Protein AF-A0A3D0H5T6-F1 (afdb_monomer_lite)

Structure (mmCIF, N/CA/C/O backbone):
data_AF-A0A3D0H5T6-F1
#
_entry.id   AF-A0A3D0H5T6-F1
#
loop_
_atom_site.group_PDB
_atom_site.id
_atom_site.type_symbol
_atom_site.label_atom_id
_atom_site.label_alt_id
_atom_site.label_comp_id
_atom_site.label_asym_id
_atom_site.label_entity_id
_atom_site.label_seq_id
_atom_site.pdbx_PDB_ins_code
_atom_site.Cartn_x
_atom_site.Cartn_y
_atom_site.Cartn_z
_atom_site.occupancy
_atom_site.B_iso_or_equiv
_atom_site.auth_seq_id
_atom_site.auth_comp_id
_atom_site.auth_asym_id
_atom_site.auth_atom_id
_atom_site.pdbx_PDB_model_num
ATOM 1 N N . MET A 1 1 ? 20.435 -8.775 -17.836 1.00 27.33 1 MET A N 1
ATOM 2 C CA . MET A 1 1 ? 20.514 -7.564 -18.677 1.00 27.33 1 MET A CA 1
ATOM 3 C C . MET A 1 1 ? 19.193 -6.838 -18.491 1.00 27.33 1 MET A C 1
ATOM 5 O O . MET A 1 1 ? 18.200 -7.272 -19.051 1.00 27.33 1 MET A O 1
ATOM 9 N N . VAL A 1 2 ? 19.145 -5.860 -17.583 1.00 32.72 2 VAL A N 1
ATOM 10 C CA . VAL A 1 2 ? 17.916 -5.108 -17.282 1.00 32.72 2 VAL A CA 1
ATOM 11 C C . VAL A 1 2 ? 17.776 -4.049 -18.369 1.00 32.72 2 VAL A C 1
ATOM 13 O O . VAL A 1 2 ? 18.546 -3.091 -18.409 1.00 32.72 2 VAL A O 1
ATOM 16 N N . THR A 1 3 ? 16.877 -4.277 -19.320 1.00 32.19 3 THR A N 1
ATOM 17 C CA . THR A 1 3 ? 16.472 -3.256 -20.289 1.00 32.19 3 THR A CA 1
ATOM 18 C C . THR A 1 3 ? 15.830 -2.111 -19.519 1.00 32.19 3 THR A C 1
ATOM 20 O O . THR A 1 3 ? 14.868 -2.355 -18.805 1.00 32.19 3 THR A O 1
ATOM 23 N N . ARG A 1 4 ? 16.401 -0.905 -19.628 1.00 44.03 4 ARG A N 1
ATOM 24 C CA . ARG A 1 4 ? 15.818 0.345 -19.123 1.00 44.03 4 ARG A CA 1
ATOM 25 C C . ARG A 1 4 ? 14.823 0.886 -20.148 1.00 44.03 4 ARG A C 1
ATOM 27 O O . ARG A 1 4 ? 15.145 0.916 -21.338 1.00 44.03 4 ARG A O 1
ATOM 34 N N . ARG A 1 5 ? 13.680 1.398 -19.698 1.00 46.94 5 ARG A N 1
ATOM 35 C CA . ARG A 1 5 ? 12.696 2.099 -20.521 1.00 46.94 5 ARG A CA 1
ATOM 36 C C . ARG A 1 5 ? 13.347 3.326 -21.149 1.00 46.94 5 ARG A C 1
ATOM 38 O O . ARG A 1 5 ? 13.567 4.346 -20.503 1.00 46.94 5 ARG A O 1
ATOM 45 N N . THR A 1 6 ? 13.624 3.245 -22.443 1.00 44.41 6 THR A N 1
ATOM 46 C CA . THR A 1 6 ? 13.903 4.408 -23.286 1.00 44.41 6 THR A CA 1
ATOM 47 C C . THR A 1 6 ? 12.579 4.914 -23.846 1.00 44.41 6 THR A C 1
ATOM 49 O O . THR A 1 6 ? 12.162 4.484 -24.918 1.00 44.41 6 THR A O 1
ATOM 52 N N . GLY A 1 7 ? 11.885 5.788 -23.111 1.00 39.62 7 GLY A N 1
ATOM 53 C CA . GLY A 1 7 ? 10.719 6.486 -23.665 1.00 39.62 7 GLY A CA 1
ATOM 54 C C . GLY A 1 7 ? 9.680 6.960 -22.654 1.00 39.62 7 GLY A C 1
ATOM 55 O O . GLY A 1 7 ? 8.634 6.343 -22.519 1.00 39.62 7 GLY A O 1
ATOM 56 N N . ASN A 1 8 ? 9.969 8.059 -21.961 1.00 41.94 8 ASN A N 1
ATOM 57 C CA . ASN A 1 8 ? 9.114 9.250 -21.874 1.00 41.94 8 ASN A CA 1
ATOM 58 C C . ASN A 1 8 ? 9.917 10.314 -21.114 1.00 41.94 8 ASN A C 1
ATOM 60 O O . ASN A 1 8 ? 10.487 10.045 -20.059 1.00 41.94 8 ASN A O 1
ATOM 64 N N . SER A 1 9 ? 10.033 11.508 -21.685 1.00 45.38 9 SER A N 1
ATOM 65 C CA . SER A 1 9 ? 10.994 12.564 -21.333 1.00 45.38 9 SER A CA 1
ATOM 66 C C . SER A 1 9 ? 10.743 13.282 -19.993 1.00 45.38 9 SER A C 1
ATOM 68 O O . SER A 1 9 ? 11.067 14.459 -19.873 1.00 45.38 9 SER A O 1
ATOM 70 N N . GLN A 1 10 ? 10.135 12.624 -19.004 1.00 52.97 10 GLN A N 1
ATOM 71 C CA . GLN A 1 10 ? 9.715 13.259 -17.746 1.00 52.97 10 GLN A CA 1
ATOM 72 C C . GLN A 1 10 ? 10.317 12.630 -16.483 1.00 52.97 10 GLN A C 1
ATOM 74 O O . GLN A 1 10 ? 10.283 13.265 -15.435 1.00 52.97 10 GLN A O 1
ATOM 79 N N . CYS A 1 11 ? 10.940 11.450 -16.567 1.00 53.91 11 CYS A N 1
ATOM 80 C CA . CYS A 1 11 ? 11.627 10.836 -15.425 1.00 53.91 11 CYS A CA 1
ATOM 81 C C . CYS A 1 11 ? 13.146 10.903 -15.594 1.00 53.91 11 CYS A C 1
ATOM 83 O O . CYS A 1 11 ? 13.631 10.761 -16.721 1.00 53.91 11 CYS A O 1
ATOM 85 N N . PRO A 1 12 ? 13.917 11.106 -14.509 1.00 52.38 12 PRO A N 1
ATOM 86 C CA . PRO A 1 12 ? 15.366 11.211 -14.602 1.00 52.38 12 PRO A CA 1
ATOM 87 C C . PRO A 1 12 ? 15.974 9.959 -15.248 1.00 52.38 12 PRO A C 1
ATOM 89 O O . PRO A 1 12 ? 15.554 8.825 -14.998 1.00 52.38 12 PRO A O 1
ATOM 92 N N . ILE A 1 13 ? 16.982 10.175 -16.097 1.00 48.91 13 ILE A N 1
ATOM 93 C CA . ILE A 1 13 ? 17.755 9.103 -16.730 1.00 48.91 13 ILE A CA 1
ATOM 94 C C . ILE A 1 13 ? 18.419 8.289 -15.612 1.00 48.91 13 ILE A C 1
ATOM 96 O O . ILE A 1 13 ? 19.273 8.803 -14.897 1.00 48.91 13 ILE A O 1
ATOM 100 N N . GLY A 1 14 ? 18.028 7.019 -15.469 1.00 56.16 14 GLY A N 1
ATOM 101 C CA . GLY A 1 14 ? 18.490 6.154 -14.376 1.00 56.16 14 GLY A CA 1
ATOM 102 C C . GLY A 1 14 ? 17.497 5.956 -13.228 1.00 56.16 14 GLY A C 1
ATOM 103 O O . GLY A 1 14 ? 17.938 5.613 -12.135 1.00 56.16 14 GLY A O 1
ATOM 104 N N . GLY A 1 15 ? 16.194 6.149 -13.469 1.00 62.72 15 GLY A N 1
ATOM 105 C CA . GLY A 1 15 ? 15.126 5.771 -12.535 1.00 62.72 15 GLY A CA 1
ATOM 106 C C . GLY A 1 15 ? 15.167 4.298 -12.079 1.00 62.72 15 GLY A C 1
ATOM 107 O O . GLY A 1 15 ? 15.995 3.519 -12.569 1.00 62.72 15 GLY A O 1
ATOM 108 N N . PRO A 1 16 ? 14.301 3.911 -11.123 1.00 77.44 16 PRO A N 1
ATOM 109 C CA . PRO A 1 16 ? 14.360 2.591 -10.502 1.00 77.44 16 PRO A CA 1
ATOM 110 C C . PRO A 1 16 ? 14.162 1.453 -11.522 1.00 77.44 16 PRO A C 1
ATOM 112 O O . PRO A 1 16 ? 13.624 1.693 -12.606 1.00 77.44 16 PRO A O 1
ATOM 115 N N . PRO A 1 17 ? 14.592 0.219 -11.195 1.00 82.88 17 PRO A N 1
ATOM 116 C CA . PRO A 1 17 ? 14.498 -0.931 -12.094 1.00 82.88 17 PRO A CA 1
ATOM 117 C C . PRO A 1 17 ? 13.100 -1.128 -12.701 1.00 82.88 17 PRO A C 1
ATOM 119 O O . PRO A 1 17 ? 12.087 -1.027 -12.009 1.00 82.88 17 PRO A O 1
ATOM 122 N N . ASP A 1 18 ? 13.044 -1.406 -14.005 1.00 83.19 18 ASP A N 1
ATOM 123 C CA . ASP A 1 18 ? 11.786 -1.519 -14.759 1.00 83.19 18 ASP A CA 1
ATOM 124 C C . ASP A 1 18 ? 10.909 -2.700 -14.320 1.00 83.19 18 ASP A C 1
ATOM 126 O O . ASP A 1 18 ? 9.695 -2.659 -14.490 1.00 83.19 18 ASP A O 1
ATOM 130 N N . ASP A 1 19 ? 11.504 -3.748 -13.752 1.00 86.75 19 ASP A N 1
ATOM 131 C CA . ASP A 1 19 ? 10.803 -4.918 -13.214 1.00 86.75 19 ASP A CA 1
ATOM 132 C C . ASP A 1 19 ? 9.957 -4.592 -11.975 1.00 86.75 19 ASP A C 1
ATOM 134 O O . ASP A 1 19 ? 9.033 -5.333 -11.649 1.00 86.75 19 ASP A O 1
ATOM 138 N N . LEU A 1 20 ? 10.225 -3.457 -11.327 1.00 89.38 20 LEU A N 1
ATOM 139 C CA . LEU A 1 20 ? 9.432 -2.935 -10.216 1.00 89.38 20 LEU A CA 1
ATOM 140 C C . LEU A 1 20 ? 8.311 -1.997 -10.685 1.00 89.38 20 LEU A C 1
ATOM 142 O O . LEU A 1 20 ? 7.499 -1.554 -9.871 1.00 89.38 20 LEU A O 1
ATOM 146 N N . PHE A 1 21 ? 8.264 -1.652 -11.975 1.00 90.00 21 PHE A N 1
ATOM 147 C CA . PHE A 1 21 ? 7.270 -0.729 -12.508 1.00 90.00 21 PHE A CA 1
ATOM 148 C C . PHE A 1 21 ? 5.928 -1.422 -12.749 1.00 90.00 21 PHE A C 1
ATOM 150 O O . PHE A 1 21 ? 5.825 -2.400 -13.489 1.00 90.00 21 PHE A O 1
ATOM 157 N N . VAL A 1 22 ? 4.864 -0.836 -12.205 1.00 90.69 22 VAL A N 1
ATOM 158 C CA . VAL A 1 22 ? 3.487 -1.301 -12.374 1.00 90.69 22 VAL A CA 1
ATOM 159 C C . VAL A 1 22 ? 2.659 -0.189 -13.006 1.00 90.69 22 VAL A C 1
ATOM 161 O O . VAL A 1 22 ? 2.619 0.938 -12.516 1.00 90.69 22 VAL A O 1
ATOM 164 N N . SER A 1 23 ? 1.981 -0.497 -14.113 1.00 88.81 23 SER A N 1
ATOM 165 C CA . SER A 1 23 ? 1.162 0.487 -14.828 1.00 88.81 23 SER A CA 1
ATOM 166 C C . SER A 1 23 ? -0.239 0.624 -14.232 1.00 88.81 23 SER A C 1
ATOM 168 O O . SER A 1 23 ? -0.881 -0.383 -13.928 1.00 88.81 23 SER A O 1
ATOM 170 N N . TYR A 1 24 ? -0.772 1.851 -14.176 1.00 85.25 24 TYR A N 1
ATOM 171 C CA . TYR A 1 24 ? -2.149 2.107 -13.723 1.00 85.25 24 TYR A CA 1
ATOM 172 C C . TYR A 1 24 ? -3.218 1.401 -14.569 1.00 85.25 24 TYR A C 1
ATOM 174 O O . TYR A 1 24 ? -4.314 1.146 -14.070 1.00 85.25 24 TYR A O 1
ATOM 182 N N . SER A 1 25 ? -2.928 1.116 -15.843 1.00 85.38 25 SER A N 1
ATOM 183 C CA . SER A 1 25 ? -3.856 0.472 -16.781 1.00 85.38 25 SER A CA 1
ATOM 184 C C . SER A 1 25 ? -3.804 -1.056 -16.748 1.00 85.38 25 SER A C 1
ATOM 186 O O . SER A 1 25 ? -4.599 -1.702 -17.422 1.00 85.38 25 SER A O 1
ATOM 188 N N . SER A 1 26 ? -2.888 -1.642 -15.971 1.00 91.31 26 SER A N 1
ATOM 189 C CA . SER A 1 26 ? -2.731 -3.099 -15.872 1.00 91.31 26 SER A CA 1
ATOM 190 C C . SER A 1 26 ? -3.738 -3.768 -14.933 1.00 91.31 26 SER A C 1
ATOM 192 O O . SER A 1 26 ? -3.809 -4.994 -14.8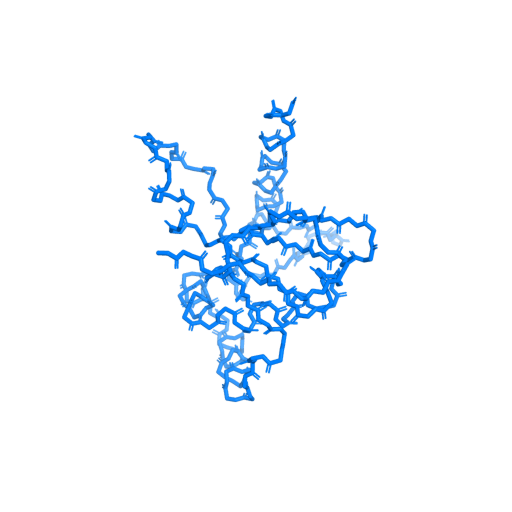83 1.00 91.31 26 SER A O 1
ATOM 194 N N . VAL A 1 27 ? -4.515 -2.982 -14.179 1.00 93.88 27 VAL A N 1
ATOM 195 C CA . VAL A 1 27 ? -5.542 -3.518 -13.283 1.00 93.88 27 VAL A CA 1
ATOM 196 C C . VAL A 1 27 ? -6.733 -4.037 -14.083 1.00 93.88 27 VAL A C 1
ATOM 198 O O . VAL A 1 27 ? -7.214 -3.393 -15.016 1.00 93.88 27 VAL A O 1
ATOM 201 N N . THR A 1 28 ? -7.230 -5.209 -13.705 1.00 95.38 28 THR A N 1
ATOM 202 C CA . THR A 1 28 ? -8.423 -5.804 -14.311 1.00 95.38 28 THR A CA 1
ATOM 203 C C . THR A 1 28 ? -9.644 -5.620 -13.419 1.00 95.38 28 THR A C 1
ATOM 205 O O . THR A 1 28 ? -9.538 -5.510 -12.198 1.00 95.38 28 THR A O 1
ATOM 208 N N . ARG A 1 29 ? -10.834 -5.650 -14.027 1.00 94.56 29 ARG A N 1
ATOM 209 C CA . ARG A 1 29 ? -12.102 -5.597 -13.289 1.00 94.56 29 ARG A CA 1
ATOM 210 C C . ARG A 1 29 ? -12.221 -6.728 -12.262 1.00 94.56 29 ARG A C 1
ATOM 212 O O . ARG A 1 29 ? -12.605 -6.472 -11.132 1.00 94.56 29 ARG A O 1
ATOM 219 N N . THR A 1 30 ? -11.824 -7.946 -12.627 1.00 96.81 30 THR A N 1
ATOM 220 C CA . THR A 1 30 ? -11.867 -9.107 -11.725 1.00 96.81 30 THR A CA 1
ATOM 221 C C . THR A 1 30 ? -10.982 -8.921 -10.494 1.00 96.81 30 THR A C 1
ATOM 223 O O . THR A 1 30 ? -11.383 -9.301 -9.400 1.00 96.81 30 THR A O 1
ATOM 226 N N . GLN A 1 31 ? -9.802 -8.312 -10.642 1.00 96.44 31 GLN A N 1
ATOM 227 C CA . GLN A 1 31 ? -8.941 -8.006 -9.497 1.00 96.44 31 GLN A CA 1
ATOM 228 C C . GLN A 1 31 ? -9.584 -6.976 -8.559 1.00 96.44 31 GLN A C 1
ATOM 230 O O . GLN A 1 31 ? -9.496 -7.128 -7.344 1.00 96.44 31 GLN A O 1
ATOM 235 N N . LEU A 1 32 ? -10.260 -5.960 -9.103 1.00 95.06 32 LEU A N 1
ATOM 236 C CA . LEU A 1 32 ? -10.989 -4.978 -8.293 1.00 95.06 32 LEU A CA 1
ATOM 237 C C . LEU A 1 32 ? -12.162 -5.624 -7.548 1.00 95.06 32 LEU A C 1
ATOM 239 O O . LEU A 1 32 ? -12.280 -5.438 -6.344 1.00 95.06 32 LEU A O 1
ATOM 243 N N . GLU A 1 33 ? -12.960 -6.453 -8.223 1.00 96.88 33 GLU A N 1
ATOM 244 C CA . GLU A 1 33 ? -14.078 -7.181 -7.603 1.00 96.88 33 GLU A CA 1
ATOM 245 C C . GLU A 1 33 ? -13.591 -8.120 -6.481 1.00 96.88 33 GLU A C 1
ATOM 247 O O . GLU A 1 33 ? -14.201 -8.211 -5.418 1.00 96.88 33 GLU A O 1
ATOM 252 N N . GLN A 1 34 ? -12.453 -8.797 -6.670 1.00 96.75 34 GLN A N 1
ATOM 253 C CA . GLN A 1 34 ? -11.839 -9.616 -5.618 1.00 96.75 34 GLN A CA 1
ATOM 254 C C . GLN A 1 34 ? -11.355 -8.775 -4.433 1.00 96.75 34 GLN A C 1
ATOM 256 O O . GLN A 1 34 ? -11.486 -9.207 -3.287 1.00 96.75 34 GLN A O 1
ATOM 261 N N . PHE A 1 35 ? -10.808 -7.589 -4.701 1.00 96.00 35 PHE A N 1
ATOM 262 C CA . PHE A 1 35 ? -10.375 -6.671 -3.657 1.00 96.00 35 PHE A CA 1
ATOM 263 C C . PHE A 1 35 ? -11.563 -6.136 -2.852 1.00 96.00 35 PHE A C 1
ATOM 265 O O . PHE A 1 35 ? -11.526 -6.183 -1.626 1.00 96.00 35 PHE A O 1
ATOM 272 N N . GLU A 1 36 ? -12.645 -5.728 -3.515 1.00 95.19 36 GLU A N 1
ATOM 273 C CA . GLU A 1 36 ? -13.897 -5.306 -2.872 1.00 95.19 36 GLU A CA 1
ATOM 274 C C . GLU A 1 36 ? -14.435 -6.390 -1.932 1.00 95.19 36 GLU A C 1
ATOM 276 O O . GLU A 1 36 ? -14.717 -6.114 -0.769 1.00 95.19 36 GLU A O 1
ATOM 281 N N . VAL A 1 37 ? -14.443 -7.655 -2.367 1.00 96.38 37 VAL A N 1
ATOM 282 C CA . VAL A 1 37 ? -14.844 -8.783 -1.511 1.00 96.38 37 VAL A CA 1
ATOM 283 C C . VAL A 1 37 ? -13.969 -8.905 -0.257 1.00 96.38 37 VAL A C 1
ATOM 285 O O . VAL A 1 37 ? -14.466 -9.307 0.797 1.00 96.38 37 VAL A O 1
ATOM 288 N N . LEU A 1 38 ? -12.670 -8.598 -0.335 1.00 95.38 38 LEU A N 1
ATOM 289 C CA . LEU A 1 38 ? -11.792 -8.610 0.840 1.00 95.38 38 LEU A CA 1
ATOM 290 C C . LEU A 1 38 ? -12.105 -7.462 1.802 1.00 95.38 38 LEU A C 1
ATOM 292 O O . LEU A 1 38 ? -12.053 -7.679 3.019 1.00 95.38 38 LEU A O 1
ATOM 296 N N . LEU A 1 39 ? -12.435 -6.284 1.273 1.00 93.44 39 LEU A N 1
ATOM 297 C CA . LEU A 1 39 ? -12.844 -5.125 2.064 1.00 93.44 39 LEU A CA 1
ATOM 298 C C . LEU A 1 39 ? -14.182 -5.390 2.766 1.00 93.44 39 LEU A C 1
ATOM 300 O O . LEU A 1 39 ? -14.261 -5.248 3.983 1.00 93.44 39 LEU A O 1
ATOM 304 N N . ASP A 1 40 ? -15.182 -5.896 2.041 1.00 94.94 40 ASP A N 1
ATOM 305 C CA . ASP A 1 40 ? -16.510 -6.230 2.579 1.00 94.94 40 ASP A CA 1
ATOM 306 C C . ASP A 1 40 ? -16.446 -7.302 3.674 1.00 94.94 40 ASP A C 1
ATOM 308 O O . ASP A 1 40 ? -17.221 -7.301 4.633 1.00 94.94 40 ASP A O 1
ATOM 312 N N . LYS A 1 41 ? -15.486 -8.224 3.559 1.00 94.94 41 LYS A N 1
ATOM 313 C CA . LYS A 1 41 ? -15.223 -9.258 4.568 1.00 94.94 41 LYS A CA 1
ATOM 314 C C . LYS A 1 41 ? -14.417 -8.761 5.765 1.00 94.94 41 LYS A C 1
ATOM 316 O O . LYS A 1 41 ? -14.120 -9.573 6.639 1.00 94.94 41 LYS A O 1
ATOM 321 N N . ASN A 1 42 ? -14.064 -7.475 5.827 1.00 92.88 42 ASN A N 1
ATOM 322 C CA . ASN A 1 42 ? -13.236 -6.908 6.889 1.00 92.88 42 ASN A CA 1
ATOM 323 C C . ASN A 1 42 ? -11.920 -7.690 7.069 1.00 92.88 42 ASN A C 1
ATOM 325 O O . ASN A 1 42 ? -11.516 -8.027 8.183 1.00 92.88 42 ASN A O 1
ATOM 329 N N . SER A 1 43 ? -11.260 -8.027 5.956 1.00 94.00 43 SER A N 1
ATOM 330 C CA . SER A 1 43 ? -10.048 -8.856 5.974 1.00 94.00 43 SER A CA 1
ATOM 331 C C . SER A 1 43 ? -8.942 -8.258 6.856 1.00 94.00 43 SER A C 1
ATOM 333 O O . SER A 1 43 ? -8.823 -7.040 7.020 1.00 94.00 43 SER A O 1
ATOM 335 N N . SER A 1 44 ? -8.120 -9.124 7.450 1.00 93.88 44 SER A N 1
ATOM 336 C CA . SER A 1 44 ? -6.957 -8.701 8.233 1.00 93.88 44 SER A CA 1
ATOM 337 C C . SER A 1 44 ? -5.863 -8.105 7.348 1.00 93.88 44 SER A C 1
ATOM 339 O O . SER A 1 44 ? -5.842 -8.326 6.136 1.00 93.88 44 SER A O 1
ATOM 341 N N . GLU A 1 45 ? -4.920 -7.400 7.973 1.00 91.81 45 GLU A N 1
ATOM 342 C CA . GLU A 1 45 ? -3.719 -6.868 7.319 1.00 91.81 45 GLU A CA 1
ATOM 343 C C . GLU A 1 45 ? -2.995 -7.954 6.516 1.00 91.81 45 GLU A C 1
ATOM 345 O O . GLU A 1 45 ? -2.772 -7.791 5.324 1.00 91.81 45 GLU A O 1
ATOM 350 N N . THR A 1 46 ? -2.743 -9.122 7.120 1.00 91.88 46 THR A N 1
ATOM 351 C CA . THR A 1 46 ? -2.090 -10.257 6.446 1.00 91.88 46 THR A CA 1
ATOM 352 C C . THR A 1 46 ? -2.839 -10.716 5.192 1.00 91.88 46 THR A C 1
ATOM 354 O O . THR A 1 46 ? -2.219 -11.096 4.198 1.00 91.88 46 THR A O 1
ATOM 357 N N . GLY A 1 47 ? -4.176 -10.711 5.231 1.00 92.81 47 GLY A N 1
ATOM 358 C CA . GLY A 1 47 ? -5.000 -11.087 4.083 1.00 92.81 47 GLY A CA 1
ATOM 359 C C . GLY A 1 47 ? -4.885 -10.079 2.941 1.00 92.81 47 GLY A C 1
ATOM 360 O O . GLY A 1 47 ? -4.713 -10.476 1.787 1.00 92.81 47 GLY A O 1
ATOM 361 N N . LEU A 1 48 ? -4.927 -8.787 3.272 1.00 94.25 48 LEU A N 1
ATOM 362 C CA . LEU A 1 48 ? -4.782 -7.700 2.306 1.00 94.25 48 LEU A CA 1
ATOM 363 C C . LEU A 1 48 ? -3.363 -7.629 1.732 1.00 94.25 48 LEU A C 1
ATOM 365 O O . LEU A 1 48 ? -3.212 -7.558 0.517 1.00 94.25 48 LEU A O 1
ATOM 369 N N . ASP A 1 49 ? -2.334 -7.727 2.574 1.00 93.44 49 ASP A N 1
ATOM 370 C CA . ASP A 1 49 ? -0.920 -7.747 2.182 1.00 93.44 49 ASP A CA 1
ATOM 371 C C . ASP A 1 49 ? -0.650 -8.874 1.180 1.00 93.44 49 ASP A C 1
ATOM 373 O O . ASP A 1 49 ? -0.103 -8.646 0.099 1.00 93.44 49 ASP A O 1
ATOM 377 N N . LYS A 1 50 ? -1.114 -10.094 1.482 1.00 93.94 50 LYS A N 1
ATOM 378 C CA . LYS A 1 50 ? -0.983 -11.221 0.555 1.00 93.94 50 LYS A CA 1
ATOM 379 C C . LYS A 1 50 ? -1.644 -10.926 -0.791 1.00 93.94 50 LYS A C 1
ATOM 381 O O . LYS A 1 50 ? -0.999 -11.101 -1.819 1.00 93.94 50 LYS A O 1
ATOM 386 N N . PHE A 1 51 ? -2.892 -10.465 -0.785 1.00 95.75 51 PHE A N 1
ATOM 387 C CA . PHE A 1 51 ? -3.609 -10.172 -2.021 1.00 95.75 51 PHE A CA 1
ATOM 388 C C . PHE A 1 51 ? -2.924 -9.079 -2.851 1.00 95.75 51 PHE A C 1
ATOM 390 O O . PHE A 1 51 ? -2.761 -9.244 -4.059 1.00 95.75 51 PHE A O 1
ATOM 397 N N . LEU A 1 52 ? -2.511 -7.980 -2.213 1.00 95.31 52 LEU A N 1
ATOM 398 C CA . LEU A 1 52 ? -1.898 -6.839 -2.889 1.00 95.31 52 LEU A CA 1
ATOM 399 C C . LEU A 1 52 ? -0.527 -7.186 -3.468 1.00 95.31 52 LEU A C 1
ATOM 401 O O . LEU A 1 52 ? -0.228 -6.750 -4.575 1.00 95.31 52 LEU A O 1
ATOM 405 N N . ARG A 1 53 ? 0.284 -8.008 -2.789 1.00 92.25 53 ARG A N 1
ATOM 406 C CA . ARG A 1 53 ? 1.556 -8.495 -3.353 1.00 92.25 53 ARG A CA 1
ATOM 407 C C . ARG A 1 53 ? 1.362 -9.301 -4.632 1.00 92.25 53 ARG A C 1
ATOM 409 O O . ARG A 1 53 ? 2.132 -9.130 -5.572 1.00 92.25 53 ARG A O 1
ATOM 416 N N . ASP A 1 54 ? 0.324 -10.130 -4.675 1.00 93.50 54 ASP A N 1
ATOM 417 C CA . ASP A 1 54 ? -0.005 -10.934 -5.856 1.00 93.50 54 ASP A CA 1
ATOM 418 C C . ASP A 1 54 ? -0.686 -10.088 -6.956 1.00 93.50 54 ASP A C 1
ATOM 420 O O . ASP A 1 54 ? -0.749 -10.496 -8.115 1.00 93.50 54 ASP A O 1
ATOM 424 N N . ASN A 1 55 ? -1.187 -8.894 -6.610 1.00 94.69 55 ASN A N 1
ATOM 425 C CA . ASN A 1 55 ? -1.972 -8.017 -7.480 1.00 94.69 55 ASN A CA 1
ATOM 426 C C . ASN A 1 55 ? -1.559 -6.542 -7.338 1.00 94.69 55 ASN A C 1
ATOM 428 O O . ASN A 1 55 ? -2.398 -5.672 -7.096 1.00 94.69 55 ASN A O 1
ATOM 432 N N . LEU A 1 56 ? -0.269 -6.236 -7.522 1.00 93.56 56 LEU A N 1
ATOM 433 C CA . LEU A 1 56 ? 0.265 -4.875 -7.335 1.00 93.56 56 LEU A CA 1
ATOM 434 C C . LEU A 1 56 ? -0.450 -3.812 -8.185 1.00 93.56 56 LEU A C 1
ATOM 436 O O . LEU A 1 56 ? -0.499 -2.643 -7.804 1.00 93.56 56 LEU A O 1
ATOM 440 N N . SER A 1 57 ? -1.036 -4.202 -9.320 1.00 93.38 57 SER A N 1
ATOM 441 C CA . SER A 1 57 ? -1.832 -3.310 -10.167 1.00 93.38 57 SER A CA 1
ATOM 442 C C . SER A 1 57 ? -3.036 -2.711 -9.435 1.00 93.38 57 SER A C 1
ATOM 444 O O . SER A 1 57 ? -3.375 -1.557 -9.693 1.00 93.38 57 SER A O 1
ATOM 446 N N . VAL A 1 58 ? -3.638 -3.443 -8.489 1.00 94.50 58 VAL A N 1
ATOM 447 C CA . VAL A 1 58 ? -4.720 -2.942 -7.628 1.00 94.50 58 VAL A CA 1
ATOM 448 C C . VAL A 1 58 ? -4.195 -1.840 -6.716 1.00 94.50 58 VAL A C 1
ATOM 450 O O . VAL A 1 58 ? -4.745 -0.743 -6.727 1.00 94.50 58 VAL A O 1
ATOM 453 N N . LEU A 1 59 ? -3.087 -2.092 -6.006 1.00 92.38 59 LEU A N 1
ATOM 454 C CA . LEU A 1 59 ? -2.453 -1.106 -5.125 1.00 92.38 59 LEU A CA 1
ATOM 455 C C . LEU A 1 59 ? -2.119 0.181 -5.888 1.00 92.38 59 LEU A C 1
ATOM 457 O O . LEU A 1 59 ? -2.503 1.275 -5.482 1.00 92.38 59 LEU A O 1
ATOM 461 N N . VAL A 1 60 ? -1.435 0.055 -7.027 1.00 89.25 60 VAL A N 1
ATOM 462 C CA . VAL A 1 60 ? -1.038 1.210 -7.840 1.00 89.25 60 VAL A CA 1
ATOM 463 C C . VAL A 1 60 ? -2.260 1.966 -8.350 1.00 89.25 60 VAL A C 1
ATOM 465 O O . VAL A 1 60 ? -2.285 3.194 -8.301 1.00 89.25 60 VAL A O 1
ATOM 468 N N . ASN A 1 61 ? -3.311 1.263 -8.772 1.00 89.62 61 ASN A N 1
ATOM 469 C CA . ASN A 1 61 ? -4.551 1.905 -9.188 1.00 89.62 61 ASN A CA 1
ATOM 470 C C . ASN A 1 61 ? -5.212 2.701 -8.048 1.00 89.62 61 ASN A C 1
ATOM 472 O O . ASN A 1 61 ? -5.598 3.849 -8.272 1.00 89.62 61 ASN A O 1
ATOM 476 N N . SER A 1 62 ? -5.257 2.159 -6.826 1.00 85.75 62 SER A N 1
ATOM 477 C CA . SER A 1 62 ? -5.789 2.860 -5.647 1.00 85.75 62 SER A CA 1
ATOM 478 C C . SER A 1 62 ? -5.023 4.150 -5.329 1.00 85.75 62 SER A C 1
ATOM 480 O O . SER A 1 62 ? -5.615 5.139 -4.899 1.00 85.75 62 SER A O 1
ATOM 482 N N . LEU A 1 63 ? -3.717 4.188 -5.605 1.00 85.31 63 LEU A N 1
ATOM 483 C CA . LEU A 1 63 ? -2.866 5.361 -5.373 1.00 85.31 63 LEU A CA 1
ATOM 484 C C . LEU A 1 63 ? -2.986 6.439 -6.459 1.00 85.31 63 LEU A C 1
ATOM 486 O O . LEU A 1 63 ? -2.473 7.544 -6.282 1.00 85.31 63 LEU A O 1
ATOM 490 N N . LYS A 1 64 ? -3.687 6.172 -7.568 1.00 80.50 64 LYS A N 1
ATOM 491 C CA . LYS A 1 64 ? -3.859 7.138 -8.666 1.00 80.50 64 LYS A CA 1
ATOM 492 C C . LYS A 1 64 ? -4.493 8.453 -8.200 1.00 80.50 64 LYS A C 1
ATOM 494 O O . LYS A 1 64 ? -4.150 9.516 -8.717 1.00 80.50 64 LYS A O 1
ATOM 499 N N . VAL A 1 65 ? -5.379 8.398 -7.201 1.00 77.25 65 VAL A N 1
ATOM 500 C CA . VAL A 1 65 ? -6.021 9.583 -6.598 1.00 77.25 65 VAL A CA 1
ATOM 501 C C . VAL A 1 65 ? -4.989 10.549 -6.008 1.00 77.25 65 VAL A C 1
ATOM 503 O O . VAL A 1 65 ? -5.165 11.763 -6.083 1.00 77.25 65 VAL A O 1
ATOM 506 N N . LEU A 1 66 ? -3.875 10.022 -5.499 1.00 72.62 66 LEU A N 1
ATOM 507 C CA . LEU A 1 66 ? -2.784 10.800 -4.913 1.00 72.62 66 LEU A CA 1
ATOM 508 C C . LEU A 1 66 ? -1.813 11.359 -5.967 1.00 72.62 66 LEU A C 1
ATOM 510 O O . LEU A 1 66 ? -0.826 11.994 -5.611 1.00 72.62 66 LEU A O 1
ATOM 514 N N . LYS A 1 67 ? -2.089 11.146 -7.265 1.00 70.81 67 LYS A N 1
ATOM 515 C CA . LYS A 1 67 ? -1.244 11.573 -8.393 1.00 70.81 67 LYS A CA 1
ATOM 516 C C . LYS A 1 67 ? 0.214 11.128 -8.232 1.00 70.81 67 LYS A C 1
ATOM 518 O O . LYS A 1 67 ? 1.138 11.883 -8.524 1.00 70.81 67 LYS A O 1
ATOM 523 N N . THR A 1 68 ? 0.415 9.881 -7.808 1.00 67.75 68 THR A N 1
ATOM 524 C CA . THR A 1 68 ? 1.742 9.273 -7.610 1.00 67.75 68 THR A CA 1
ATOM 525 C C . THR A 1 68 ? 2.500 9.008 -8.917 1.00 67.75 68 THR A C 1
ATOM 527 O O . THR A 1 68 ? 3.550 8.389 -8.888 1.00 67.75 68 THR A O 1
ATOM 530 N N . GLY A 1 69 ? 2.016 9.478 -10.068 1.00 71.38 69 GLY A N 1
ATOM 531 C CA . GLY A 1 69 ? 2.672 9.348 -11.366 1.00 71.38 69 GLY A CA 1
ATOM 532 C C . GLY A 1 69 ? 1.696 9.519 -12.530 1.00 71.38 69 GLY A C 1
ATOM 533 O O . GLY A 1 69 ? 0.484 9.591 -12.322 1.00 71.38 69 GLY A O 1
ATOM 534 N N . TYR A 1 70 ? 2.210 9.583 -13.763 1.00 73.50 70 TYR A N 1
ATOM 535 C CA . TYR A 1 70 ? 1.367 9.640 -14.971 1.00 73.50 70 TYR A CA 1
ATOM 536 C C . TYR A 1 70 ? 0.905 8.260 -15.453 1.00 73.50 70 TYR A C 1
ATOM 538 O O . TYR A 1 70 ? -0.294 8.026 -15.595 1.00 73.50 70 TYR A O 1
ATOM 546 N N . ASP A 1 71 ? 1.852 7.342 -15.669 1.00 81.81 71 ASP A N 1
ATOM 547 C CA . ASP A 1 71 ? 1.600 6.068 -16.367 1.00 81.81 71 ASP A CA 1
ATOM 548 C C . ASP A 1 71 ? 1.584 4.847 -15.432 1.00 81.81 71 ASP A C 1
ATOM 550 O O . ASP A 1 71 ? 1.123 3.754 -15.790 1.00 81.81 71 ASP A O 1
ATOM 554 N N . GLY A 1 72 ? 2.101 5.025 -14.221 1.00 87.31 72 GLY A N 1
ATOM 555 C CA . GLY A 1 72 ? 2.234 3.996 -13.206 1.00 87.31 72 GLY A CA 1
ATOM 556 C C . GLY A 1 72 ? 3.158 4.449 -12.089 1.00 87.31 72 GLY A C 1
ATOM 557 O O . GLY A 1 72 ? 3.493 5.631 -11.986 1.00 87.31 72 GLY A O 1
ATOM 558 N N . ALA A 1 73 ? 3.589 3.486 -11.288 1.00 89.69 73 ALA A N 1
ATOM 559 C CA . ALA A 1 73 ? 4.516 3.704 -10.193 1.00 89.69 73 ALA A CA 1
ATOM 560 C C . ALA A 1 73 ? 5.466 2.510 -10.046 1.00 89.69 73 ALA A C 1
ATOM 562 O O . ALA A 1 73 ? 5.136 1.385 -10.422 1.00 89.69 73 ALA A O 1
ATOM 563 N N . TRP A 1 74 ? 6.644 2.761 -9.484 1.00 91.38 74 TRP A N 1
ATOM 564 C CA . TRP A 1 74 ? 7.567 1.716 -9.054 1.00 91.38 74 TRP A CA 1
ATOM 565 C C . TRP A 1 74 ? 7.169 1.251 -7.663 1.00 91.38 74 TRP A C 1
ATOM 567 O O . TRP A 1 74 ? 7.028 2.084 -6.771 1.00 91.38 74 TRP A O 1
ATOM 577 N N . ILE A 1 75 ? 6.995 -0.053 -7.470 1.00 91.50 75 ILE A N 1
ATOM 578 C CA . ILE A 1 75 ? 6.559 -0.619 -6.195 1.00 91.50 75 ILE A CA 1
ATOM 579 C C . ILE A 1 75 ? 7.620 -1.567 -5.663 1.00 91.50 75 ILE A C 1
ATOM 581 O O . ILE A 1 75 ? 7.951 -2.568 -6.292 1.00 91.50 75 ILE A O 1
ATOM 585 N N . ILE A 1 76 ? 8.123 -1.262 -4.472 1.00 90.56 76 ILE A N 1
ATOM 586 C CA . ILE A 1 76 ? 9.067 -2.098 -3.738 1.00 90.56 76 ILE A CA 1
ATOM 587 C C . ILE A 1 76 ? 8.323 -2.651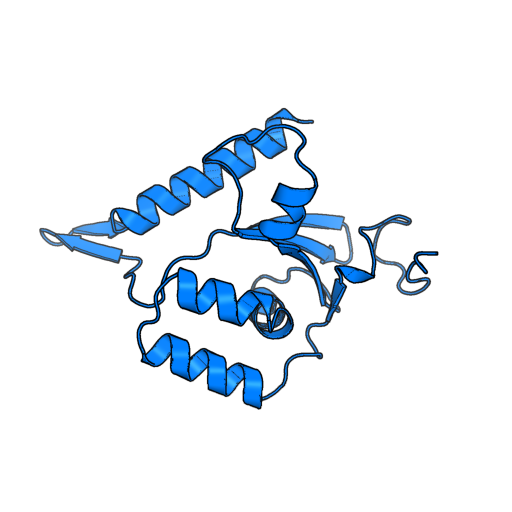 -2.528 1.00 90.56 76 ILE A C 1
ATOM 589 O O . ILE A 1 76 ? 7.951 -1.897 -1.633 1.00 90.56 76 ILE A O 1
ATOM 593 N N . SER A 1 77 ? 8.072 -3.958 -2.505 1.00 90.44 77 SER A N 1
ATOM 594 C CA . SER A 1 77 ? 7.407 -4.607 -1.373 1.00 90.44 77 SER A CA 1
ATOM 595 C C . SER A 1 77 ? 8.370 -4.833 -0.208 1.00 90.44 77 SER A C 1
ATOM 597 O O . SER A 1 77 ? 9.579 -4.971 -0.401 1.00 90.44 77 SER A O 1
ATOM 599 N N . LYS A 1 78 ? 7.826 -4.986 0.999 1.00 88.50 78 LYS A N 1
ATOM 600 C CA . LYS A 1 78 ? 8.557 -5.367 2.217 1.00 88.50 78 LYS A CA 1
ATOM 601 C C . LYS A 1 78 ? 9.542 -6.515 2.027 1.00 88.50 78 LYS A C 1
ATOM 603 O O . LYS A 1 78 ? 10.664 -6.446 2.513 1.00 88.50 78 LYS A O 1
ATOM 608 N N . GLN A 1 79 ? 9.149 -7.554 1.288 1.00 84.12 79 GLN A N 1
ATOM 609 C CA . GLN A 1 79 ? 10.005 -8.713 1.004 1.00 84.12 79 GLN A CA 1
ATOM 610 C C . GLN A 1 79 ? 11.230 -8.322 0.170 1.00 84.12 79 GLN A C 1
ATOM 612 O O . GLN A 1 79 ? 12.333 -8.802 0.421 1.00 84.12 79 GLN A O 1
ATOM 617 N N . HIS A 1 80 ? 11.042 -7.424 -0.799 1.00 84.31 80 HIS A N 1
ATOM 618 C CA . HIS A 1 80 ? 12.127 -6.896 -1.616 1.00 84.31 80 HIS A CA 1
ATOM 619 C C . HIS A 1 80 ? 13.073 -6.021 -0.779 1.00 84.31 80 HIS A C 1
ATOM 621 O O . HIS A 1 80 ? 14.290 -6.141 -0.898 1.00 84.31 80 HIS A O 1
ATOM 627 N N . ILE A 1 81 ? 12.522 -5.203 0.127 1.00 82.75 81 ILE A N 1
ATOM 628 C CA . ILE A 1 81 ? 13.304 -4.397 1.076 1.00 82.75 81 ILE A CA 1
ATOM 629 C C . ILE A 1 81 ? 14.131 -5.315 1.986 1.00 82.75 81 ILE A C 1
ATOM 631 O O . ILE A 1 81 ? 15.348 -5.172 2.072 1.00 82.75 81 ILE A O 1
ATOM 635 N N . GLN A 1 82 ? 13.495 -6.313 2.599 1.00 82.75 82 GLN A N 1
ATOM 636 C CA . GLN A 1 82 ? 14.140 -7.281 3.489 1.00 82.75 82 GLN A CA 1
ATOM 637 C C . GLN A 1 82 ? 15.262 -8.063 2.806 1.00 82.75 82 GLN A C 1
ATOM 639 O O . GLN A 1 82 ? 16.320 -8.241 3.400 1.00 82.75 82 GLN A O 1
ATOM 644 N N . ALA A 1 83 ? 15.062 -8.494 1.558 1.00 78.12 83 ALA A N 1
ATOM 645 C CA . ALA A 1 83 ? 16.076 -9.219 0.795 1.00 78.12 83 ALA A CA 1
ATOM 646 C C . ALA A 1 83 ? 17.356 -8.396 0.558 1.00 78.12 83 ALA A C 1
ATOM 648 O O . ALA A 1 83 ? 18.427 -8.966 0.361 1.00 78.12 83 ALA A O 1
ATOM 649 N N . SER A 1 84 ? 17.251 -7.064 0.586 1.00 71.81 84 SER A N 1
ATOM 650 C CA . SER A 1 84 ? 18.380 -6.148 0.397 1.00 71.81 84 SER A CA 1
ATOM 651 C C . SER A 1 84 ? 19.132 -5.796 1.691 1.00 71.81 84 SER A C 1
ATOM 653 O O . SER A 1 84 ? 20.215 -5.215 1.624 1.00 71.81 84 SER A O 1
ATOM 655 N N . MET A 1 85 ? 18.605 -6.162 2.866 1.00 70.62 85 MET A N 1
ATOM 656 C CA . MET A 1 85 ? 19.207 -5.840 4.164 1.00 70.62 85 MET A CA 1
ATOM 657 C C . MET A 1 85 ? 20.099 -6.986 4.665 1.00 70.62 85 MET A C 1
ATOM 659 O O . MET A 1 85 ? 19.648 -8.113 4.856 1.00 70.62 85 MET A O 1
ATOM 663 N N . SER A 1 86 ? 21.382 -6.698 4.906 1.00 58.38 86 SER A N 1
ATOM 664 C CA . SER A 1 86 ? 22.382 -7.673 5.379 1.00 58.38 86 SER A CA 1
ATOM 665 C C . SER A 1 86 ? 22.307 -7.968 6.884 1.00 58.38 86 SER A C 1
ATOM 667 O O . SER A 1 86 ? 22.846 -8.976 7.341 1.00 58.38 86 SER A O 1
ATOM 669 N N . SER A 1 87 ? 21.618 -7.126 7.658 1.00 57.22 87 SER A N 1
ATOM 670 C CA . SER A 1 87 ? 21.318 -7.337 9.074 1.00 57.22 87 SER A CA 1
ATOM 671 C C . SER A 1 87 ? 19.851 -7.005 9.345 1.00 57.22 87 SER A C 1
ATOM 673 O O . SER A 1 87 ? 19.336 -5.969 8.928 1.00 57.22 87 SER A O 1
ATOM 675 N N . ILE A 1 88 ? 19.153 -7.919 10.020 1.00 52.06 88 ILE A N 1
ATOM 676 C CA . ILE A 1 88 ? 17.731 -7.780 10.335 1.00 52.06 88 ILE A CA 1
ATOM 677 C C . ILE A 1 88 ? 17.581 -6.673 11.387 1.00 52.06 88 ILE A C 1
ATOM 679 O O . ILE A 1 88 ? 17.718 -6.924 12.585 1.00 52.06 88 ILE A O 1
ATOM 683 N N . GLN A 1 89 ? 17.286 -5.445 10.960 1.00 56.38 89 GLN A N 1
ATOM 684 C CA . GLN A 1 89 ? 16.622 -4.489 11.841 1.00 56.38 89 GLN A CA 1
ATOM 685 C C . GLN A 1 89 ? 15.168 -4.944 11.990 1.00 56.38 89 GLN A C 1
ATOM 687 O O . GLN A 1 89 ? 14.312 -4.684 11.146 1.00 56.38 89 GLN A O 1
ATOM 692 N N . ASN A 1 90 ? 14.903 -5.705 13.053 1.00 53.62 90 ASN A N 1
ATOM 693 C CA . ASN A 1 90 ? 13.544 -6.070 13.430 1.00 53.62 90 ASN A CA 1
ATOM 694 C C . ASN A 1 90 ? 12.766 -4.794 13.779 1.00 53.62 90 ASN A C 1
ATOM 696 O O . ASN A 1 90 ? 13.152 -4.078 14.698 1.00 53.62 90 ASN A O 1
ATOM 700 N N . GLY A 1 91 ? 11.656 -4.550 13.079 1.00 58.47 91 GLY A N 1
ATOM 701 C CA . GLY A 1 91 ? 10.601 -3.641 13.539 1.00 58.47 91 GLY A CA 1
ATOM 702 C C . GLY A 1 91 ? 10.353 -2.381 12.711 1.00 58.47 91 GLY A C 1
ATOM 703 O O . GLY A 1 91 ? 9.305 -1.775 12.899 1.00 58.47 91 GLY A O 1
ATOM 704 N N . LEU A 1 92 ? 11.227 -2.014 11.766 1.00 68.62 92 LEU A N 1
ATOM 705 C CA . LEU A 1 92 ? 11.089 -0.764 11.003 1.00 68.62 92 LEU A CA 1
ATOM 706 C C . LEU A 1 92 ? 11.149 -0.974 9.486 1.00 68.62 92 LEU A C 1
ATOM 708 O O . LEU A 1 92 ? 11.985 -0.397 8.796 1.00 68.62 92 LEU A O 1
ATOM 712 N N . ILE A 1 93 ? 10.288 -1.843 8.957 1.00 82.00 93 ILE A N 1
ATOM 713 C CA . ILE A 1 93 ? 10.245 -2.101 7.515 1.00 82.00 93 ILE A CA 1
ATOM 714 C C . ILE A 1 93 ? 8.845 -1.788 7.000 1.00 82.00 93 ILE A C 1
ATOM 716 O O . ILE A 1 93 ? 7.911 -2.487 7.409 1.00 82.00 93 ILE A O 1
ATOM 720 N N . PRO A 1 94 ? 8.705 -0.797 6.103 1.00 87.62 94 PRO A N 1
ATOM 721 C CA . PRO A 1 94 ? 7.412 -0.459 5.537 1.00 87.62 94 PRO A CA 1
ATOM 722 C C . PRO A 1 94 ? 6.877 -1.590 4.664 1.00 87.62 94 PRO A C 1
ATOM 724 O O . PRO A 1 94 ? 7.639 -2.398 4.120 1.00 87.62 94 PRO A O 1
ATOM 727 N N . ASP A 1 95 ? 5.558 -1.629 4.496 1.00 91.06 95 ASP A N 1
ATOM 728 C CA . ASP A 1 95 ? 4.920 -2.670 3.694 1.00 91.06 95 ASP A CA 1
ATOM 729 C C . ASP A 1 95 ? 5.195 -2.466 2.205 1.00 91.06 95 ASP A C 1
ATOM 731 O O . ASP A 1 95 ? 5.496 -3.423 1.483 1.00 91.06 95 ASP A O 1
ATOM 735 N N . PHE A 1 96 ? 5.182 -1.204 1.764 1.00 91.75 96 PHE A N 1
ATOM 736 C CA . PHE A 1 96 ? 5.579 -0.821 0.415 1.00 91.75 96 PHE A CA 1
ATOM 737 C C . PHE A 1 96 ? 6.318 0.519 0.396 1.00 91.75 96 PHE A C 1
ATOM 739 O O . PHE A 1 96 ? 5.978 1.453 1.122 1.00 91.75 96 PHE A O 1
ATOM 746 N N . ILE A 1 97 ? 7.286 0.639 -0.509 1.00 90.50 97 ILE A N 1
ATOM 747 C CA . ILE A 1 97 ? 7.824 1.921 -0.967 1.00 90.50 97 ILE A CA 1
ATOM 748 C C . ILE A 1 97 ? 7.332 2.138 -2.394 1.00 90.50 97 ILE A C 1
ATOM 750 O O . ILE A 1 97 ? 7.437 1.248 -3.242 1.00 90.50 97 ILE A O 1
ATOM 754 N N . VAL A 1 98 ? 6.794 3.326 -2.655 1.00 90.31 98 VAL A N 1
ATOM 755 C CA . VAL A 1 98 ? 6.230 3.701 -3.950 1.00 90.31 98 VAL A CA 1
ATOM 756 C C . VAL A 1 98 ? 7.020 4.854 -4.537 1.00 90.31 98 VAL A C 1
ATOM 758 O O . VAL A 1 98 ? 7.126 5.925 -3.947 1.00 90.31 98 VAL A O 1
ATOM 761 N N . GLY A 1 99 ? 7.579 4.620 -5.715 1.00 89.06 99 GLY A N 1
ATOM 762 C CA . GLY A 1 99 ? 8.271 5.612 -6.513 1.00 89.06 99 GLY A CA 1
ATOM 763 C C . GLY A 1 99 ? 7.358 6.151 -7.602 1.00 89.06 99 GLY A C 1
ATOM 764 O O . GLY A 1 99 ? 6.785 5.389 -8.381 1.00 89.06 99 GLY A O 1
ATOM 765 N N . GLY A 1 100 ? 7.233 7.467 -7.657 1.00 85.56 100 GLY A N 1
ATOM 766 C CA . GLY A 1 100 ? 6.330 8.170 -8.543 1.00 85.56 100 GLY A CA 1
ATOM 767 C C . GLY A 1 100 ? 7.030 9.233 -9.360 1.00 85.56 100 GLY A C 1
ATOM 768 O O . GLY A 1 100 ? 7.886 9.942 -8.844 1.00 85.56 100 GLY A O 1
ATOM 769 N N . CYS A 1 101 ? 6.654 9.381 -10.624 1.00 80.38 101 CYS A N 1
ATOM 770 C CA . CYS A 1 101 ? 7.255 10.374 -11.504 1.00 80.38 101 CYS A CA 1
ATOM 771 C C . CYS A 1 101 ? 6.187 11.272 -12.128 1.00 80.38 101 CYS A C 1
ATOM 773 O O . CYS A 1 101 ? 5.256 10.787 -12.777 1.00 80.38 101 CYS A O 1
ATOM 775 N N . ASN A 1 102 ? 6.336 12.579 -11.923 1.00 71.31 102 ASN A N 1
ATOM 776 C CA . ASN A 1 102 ? 5.498 13.617 -12.515 1.00 71.31 102 ASN A CA 1
ATOM 777 C C . ASN A 1 102 ? 6.344 14.552 -13.401 1.00 71.31 102 ASN A C 1
ATOM 779 O O . ASN A 1 102 ? 7.532 14.321 -13.599 1.00 71.31 102 ASN A O 1
ATOM 783 N N . SER A 1 103 ? 5.743 15.614 -13.951 1.00 64.62 103 SER A N 1
ATOM 784 C CA . SER A 1 103 ? 6.379 16.456 -14.976 1.00 64.62 103 SER A CA 1
ATOM 785 C C . SER A 1 103 ? 7.634 17.185 -14.504 1.00 64.62 103 SER A C 1
ATOM 787 O O . SER A 1 103 ? 8.356 17.729 -15.336 1.00 64.62 103 SER A O 1
ATOM 789 N N . CYS A 1 104 ? 7.867 17.261 -13.193 1.00 61.56 104 CYS A N 1
ATOM 790 C CA . CYS A 1 104 ? 8.920 18.084 -12.610 1.00 61.56 104 CYS A CA 1
ATOM 791 C C . CYS A 1 104 ? 9.882 17.293 -11.723 1.00 61.56 104 CYS A C 1
ATOM 793 O O . CYS A 1 104 ? 11.029 17.708 -11.569 1.00 61.56 104 CYS A O 1
ATOM 795 N N . CYS A 1 105 ? 9.443 16.188 -11.119 1.00 71.88 105 CYS A N 1
ATOM 796 C CA . CYS A 1 105 ? 10.268 15.447 -10.180 1.00 71.88 105 CYS A CA 1
ATOM 797 C C . CYS A 1 105 ? 9.852 13.982 -10.029 1.00 71.88 105 CYS A C 1
ATOM 799 O O . CYS A 1 105 ? 8.746 13.555 -10.372 1.00 71.88 105 CYS A O 1
ATOM 801 N N . PHE A 1 106 ? 10.788 13.225 -9.461 1.00 83.25 106 PHE A N 1
ATOM 802 C CA . PHE A 1 106 ? 10.521 11.923 -8.877 1.00 83.25 106 PHE A CA 1
ATOM 803 C C . PHE A 1 106 ? 10.215 12.102 -7.385 1.00 83.25 106 PHE A C 1
ATOM 805 O O . PHE A 1 106 ? 10.890 12.875 -6.705 1.00 83.25 106 PHE A O 1
ATOM 812 N N . SER A 1 107 ? 9.206 11.410 -6.870 1.00 83.50 107 SER A N 1
ATOM 813 C CA . SER A 1 107 ? 8.815 11.427 -5.459 1.00 83.50 107 SER A CA 1
ATOM 814 C C . SER A 1 107 ? 8.736 10.008 -4.915 1.00 83.50 107 SER A C 1
ATOM 816 O O . SER A 1 107 ? 8.299 9.093 -5.612 1.00 83.50 107 SER A O 1
ATOM 818 N N . TRP A 1 108 ? 9.153 9.842 -3.664 1.00 85.94 108 TRP A N 1
ATOM 819 C CA . TRP A 1 108 ? 9.066 8.584 -2.935 1.00 85.94 108 TRP A CA 1
ATOM 820 C C . TRP A 1 108 ? 7.995 8.685 -1.857 1.00 85.94 108 TRP A C 1
ATOM 822 O O . TRP A 1 108 ? 7.887 9.701 -1.174 1.00 85.94 108 TRP A O 1
ATOM 832 N N . PHE A 1 109 ? 7.227 7.615 -1.705 1.00 87.19 109 PHE A N 1
ATOM 833 C CA . PHE A 1 109 ? 6.203 7.469 -0.684 1.00 87.19 109 PHE A CA 1
ATOM 834 C C . PHE A 1 109 ? 6.457 6.180 0.083 1.00 87.19 109 PHE A C 1
ATOM 836 O O . PHE A 1 109 ? 6.817 5.159 -0.505 1.00 87.19 109 PHE A O 1
ATOM 843 N N . VAL A 1 110 ? 6.231 6.229 1.388 1.00 89.25 110 VAL A N 1
ATOM 844 C CA . VAL A 1 110 ? 6.249 5.053 2.251 1.00 89.25 110 VAL A CA 1
ATOM 845 C C . VAL A 1 110 ? 4.809 4.709 2.598 1.00 89.25 110 VAL A C 1
ATOM 847 O O . VAL A 1 110 ? 4.028 5.602 2.926 1.00 89.25 110 VAL A O 1
ATOM 850 N N . LEU A 1 111 ? 4.448 3.434 2.489 1.00 90.50 111 LEU A N 1
ATOM 851 C CA . LEU A 1 111 ? 3.107 2.950 2.782 1.00 90.50 111 LEU A CA 1
ATOM 852 C C . LEU A 1 111 ? 3.132 1.955 3.935 1.00 90.50 111 LEU A C 1
ATOM 854 O O . LEU A 1 111 ? 3.938 1.022 3.958 1.00 90.50 111 LEU A O 1
ATOM 858 N N . HIS A 1 112 ? 2.179 2.160 4.834 1.00 91.12 112 HIS A N 1
ATOM 859 C CA . HIS A 1 112 ? 1.773 1.224 5.869 1.00 91.12 112 HIS A CA 1
ATOM 860 C C . HIS A 1 112 ? 0.394 0.679 5.509 1.00 91.12 112 HIS A C 1
ATOM 862 O O . HIS A 1 112 ? -0.477 1.445 5.080 1.00 91.12 112 HIS A O 1
ATOM 868 N N . LEU A 1 113 ? 0.201 -0.629 5.644 1.00 91.69 113 LEU A N 1
ATOM 869 C CA . LEU A 1 113 ? -1.072 -1.287 5.392 1.00 91.69 113 LEU A CA 1
ATOM 870 C C . LEU A 1 113 ? -1.696 -1.724 6.717 1.00 91.69 113 LEU A C 1
ATOM 872 O O . LEU A 1 113 ? -1.0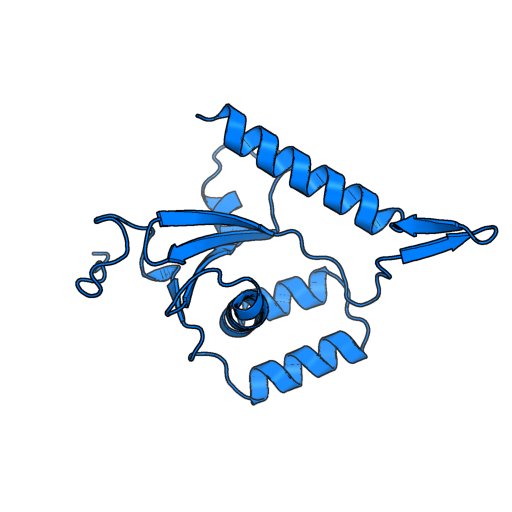72 -2.422 7.500 1.00 91.69 113 LEU A O 1
ATOM 876 N N . ASP A 1 114 ? -2.964 -1.378 6.919 1.00 91.50 114 ASP A N 1
ATOM 877 C CA . ASP A 1 114 ? -3.777 -1.896 8.018 1.00 91.50 114 ASP A CA 1
ATOM 878 C C . ASP A 1 114 ? -4.909 -2.785 7.486 1.00 91.50 114 ASP A C 1
ATOM 880 O O . ASP A 1 114 ? -5.302 -2.727 6.317 1.00 91.50 114 ASP A O 1
ATOM 884 N N . GLY A 1 115 ? -5.457 -3.630 8.362 1.00 91.06 115 GLY A N 1
ATOM 885 C CA . GLY A 1 115 ? -6.606 -4.475 8.035 1.00 91.06 115 GLY A CA 1
ATOM 886 C C . GLY A 1 115 ? -7.888 -3.672 7.789 1.00 91.06 115 GLY A C 1
ATOM 887 O O . GLY A 1 115 ? -8.164 -2.706 8.493 1.00 91.06 115 GLY A O 1
ATOM 888 N N . ALA A 1 116 ? -8.740 -4.133 6.870 1.00 91.06 116 ALA A N 1
ATOM 889 C CA . ALA A 1 116 ? -10.006 -3.468 6.526 1.00 91.06 116 ALA A CA 1
ATOM 890 C C . ALA A 1 116 ? -10.997 -3.387 7.703 1.00 91.06 116 ALA A C 1
ATOM 892 O O . ALA A 1 116 ? -11.857 -2.516 7.735 1.00 91.06 116 ALA A O 1
ATOM 893 N N . HIS A 1 117 ? -10.854 -4.273 8.693 1.00 88.44 117 HIS A N 1
ATOM 894 C CA . HIS A 1 117 ? -11.629 -4.244 9.935 1.00 88.44 117 HIS A CA 1
ATOM 895 C C . HIS A 1 117 ? -11.283 -3.065 10.863 1.00 88.44 117 HIS A C 1
ATOM 897 O O . HIS A 1 117 ? -12.010 -2.818 11.829 1.00 88.44 117 HIS A O 1
ATOM 903 N N . GLN A 1 118 ? -10.161 -2.375 10.635 1.00 89.25 118 GLN A N 1
ATOM 904 C CA . GLN A 1 118 ? -9.713 -1.283 11.490 1.00 89.25 118 GLN A CA 1
ATOM 905 C C . GLN A 1 118 ? -10.490 -0.005 11.176 1.00 89.25 118 GLN A C 1
ATOM 907 O O . GLN A 1 118 ? -10.534 0.473 10.043 1.00 89.25 118 GLN A O 1
ATOM 912 N N . LYS A 1 119 ? -11.095 0.586 12.208 1.00 89.31 119 LYS A N 1
ATOM 913 C CA . LYS A 1 119 ? -11.709 1.911 12.101 1.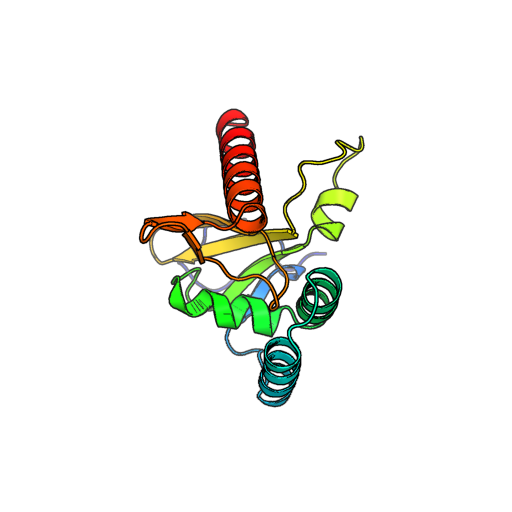00 89.31 119 LYS A CA 1
ATOM 914 C C . LYS A 1 119 ? -10.640 2.977 12.287 1.00 89.31 119 LYS A C 1
ATOM 916 O O . LYS A 1 119 ? -9.978 2.984 13.315 1.00 89.31 119 LYS A O 1
ATOM 921 N N . ILE A 1 120 ? -10.538 3.917 11.350 1.00 90.62 120 ILE A N 1
ATOM 922 C CA . ILE A 1 120 ? -9.583 5.032 11.454 1.00 90.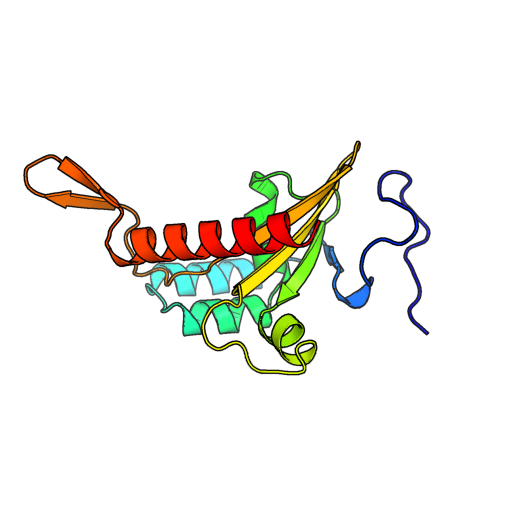62 120 ILE A CA 1
ATOM 923 C C . ILE A 1 120 ? -9.856 5.873 12.702 1.00 90.62 120 ILE A C 1
ATOM 925 O O . ILE A 1 120 ? -8.936 6.225 13.436 1.00 90.62 120 ILE A O 1
ATOM 929 N N . LEU A 1 121 ? -11.132 6.168 12.952 1.00 92.94 121 LEU A N 1
ATOM 930 C CA . LEU A 1 121 ? -11.573 7.006 14.056 1.00 92.94 121 LEU A CA 1
ATOM 931 C C . LEU A 1 121 ? -12.455 6.210 15.013 1.00 92.94 121 LEU A C 1
ATOM 933 O O . LEU A 1 121 ? -13.233 5.342 14.607 1.00 92.94 121 LEU A O 1
ATOM 937 N N . THR A 1 122 ? -12.345 6.546 16.287 1.00 93.31 122 THR A N 1
ATOM 938 C CA . THR A 1 122 ? -13.215 6.075 17.359 1.00 93.31 122 THR A CA 1
ATOM 939 C C . THR A 1 122 ? -13.672 7.274 18.182 1.00 93.31 122 THR A C 1
ATOM 941 O O . THR A 1 122 ? -13.039 8.331 18.166 1.00 93.31 122 THR A O 1
ATOM 944 N N . GLU A 1 123 ? -14.801 7.116 18.858 1.00 92.81 123 GLU A N 1
ATOM 945 C CA . GLU A 1 123 ? -15.431 8.165 19.649 1.00 92.81 123 GLU A CA 1
ATOM 946 C C . GLU A 1 123 ? -15.513 7.738 21.116 1.00 92.81 123 GLU A C 1
ATOM 948 O O . GLU A 1 123 ? -15.870 6.600 21.416 1.00 92.81 123 GLU A O 1
ATOM 953 N N . ASP A 1 124 ? -15.186 8.664 22.012 1.00 91.44 124 ASP A N 1
ATOM 954 C CA . ASP A 1 124 ? -15.300 8.532 23.464 1.00 91.44 124 ASP A CA 1
ATOM 955 C C . ASP A 1 124 ? -15.635 9.907 24.028 1.00 91.44 124 ASP A C 1
ATOM 957 O O . ASP A 1 124 ? -15.004 10.903 23.677 1.00 91.44 124 ASP A O 1
ATOM 961 N N . ASN A 1 125 ? -16.651 9.976 24.885 1.00 90.38 125 ASN A N 1
ATOM 962 C CA . ASN A 1 125 ? -17.106 11.219 25.512 1.00 90.38 125 ASN A CA 1
ATOM 963 C C . ASN A 1 125 ? -17.337 12.395 24.528 1.00 90.38 125 ASN A C 1
ATOM 965 O O . ASN A 1 125 ? -17.005 13.535 24.848 1.00 90.38 125 ASN A O 1
ATOM 969 N N . ASN A 1 126 ? -17.913 12.140 23.343 1.00 91.88 126 ASN A N 1
ATOM 970 C CA . ASN A 1 126 ? -18.103 13.109 22.242 1.00 91.88 126 ASN A CA 1
ATOM 971 C C . ASN A 1 126 ? -16.802 13.686 21.646 1.00 91.88 126 ASN A C 1
ATOM 973 O O . ASN A 1 126 ? -16.832 14.700 20.943 1.00 91.88 126 ASN A O 1
ATOM 977 N N . PHE A 1 127 ? -15.657 13.058 21.908 1.00 92.06 127 PHE A N 1
ATOM 978 C CA . PHE A 1 127 ? -14.393 13.374 21.259 1.00 92.06 127 PHE A CA 1
ATOM 979 C C . PHE A 1 127 ? -14.050 12.296 20.240 1.00 92.06 127 PHE A C 1
ATOM 981 O O . PHE A 1 127 ? -14.102 11.102 20.529 1.00 92.06 127 PHE A O 1
ATOM 988 N N . LEU A 1 128 ? -13.666 12.739 19.045 1.00 93.94 128 LEU A N 1
ATOM 989 C CA . LEU A 1 128 ? -13.220 11.880 17.958 1.00 93.94 128 LEU A CA 1
ATOM 990 C C . LEU A 1 128 ? -11.692 11.822 17.962 1.00 93.94 128 LEU A C 1
ATOM 992 O O . LEU A 1 128 ? -11.031 12.859 17.919 1.00 93.94 128 LEU A O 1
ATOM 996 N N . TYR A 1 129 ? -11.133 10.620 18.001 1.00 92.00 129 TYR A N 1
ATOM 997 C CA . TYR A 1 129 ? -9.690 10.393 18.001 1.00 92.00 129 TYR A CA 1
ATOM 998 C C . TYR A 1 129 ? -9.330 9.242 17.066 1.00 92.00 129 TYR A C 1
ATOM 1000 O O . TYR A 1 129 ? -10.168 8.395 16.742 1.00 92.00 129 TYR A O 1
ATOM 1008 N N . PHE A 1 130 ? -8.074 9.214 16.612 1.00 91.62 130 PHE A N 1
ATOM 1009 C CA . PHE A 1 130 ? -7.547 8.044 15.914 1.00 91.62 130 PHE A CA 1
ATOM 1010 C C . PHE A 1 130 ? -7.599 6.840 16.843 1.00 91.62 130 PHE A C 1
ATOM 1012 O O . PHE A 1 130 ? -7.249 6.947 18.021 1.00 91.62 130 PHE A O 1
ATOM 1019 N N . ASN A 1 131 ? -8.023 5.688 16.325 1.00 91.69 131 ASN A N 1
ATOM 1020 C CA . ASN A 1 131 ? -7.934 4.474 17.123 1.00 91.69 131 ASN A CA 1
ATOM 1021 C C . ASN A 1 131 ? -6.457 4.170 17.455 1.00 91.69 131 ASN A C 1
ATOM 1023 O O . ASN A 1 131 ? -5.533 4.655 16.798 1.00 91.69 131 ASN A O 1
ATOM 1027 N N . SER A 1 132 ? -6.222 3.382 18.504 1.00 90.44 132 SER A N 1
ATOM 1028 C CA . SER A 1 132 ? -4.859 3.106 18.971 1.00 90.44 132 SER A CA 1
ATOM 1029 C C . SER A 1 132 ? -3.988 2.457 17.892 1.00 90.44 132 SER A C 1
ATOM 1031 O O . SER A 1 132 ? -2.819 2.812 17.773 1.00 90.44 132 SER A O 1
ATOM 1033 N N . THR A 1 133 ? -4.557 1.559 17.084 1.00 89.31 133 THR A N 1
ATOM 1034 C CA . THR A 1 133 ? -3.863 0.895 15.972 1.00 89.31 133 THR A CA 1
ATOM 1035 C C . THR A 1 133 ? -3.370 1.891 14.925 1.00 89.31 133 THR A C 1
ATOM 1037 O O . THR A 1 133 ? -2.177 1.939 14.648 1.00 89.31 133 THR A O 1
ATOM 1040 N N . VAL A 1 134 ? -4.250 2.749 14.411 1.00 89.00 134 VAL A N 1
ATOM 1041 C CA . VAL A 1 134 ? -3.914 3.768 13.411 1.00 89.00 134 VAL A CA 1
ATOM 1042 C C . VAL A 1 134 ? -2.969 4.809 13.989 1.00 89.00 134 VAL A C 1
ATOM 1044 O O . VAL A 1 134 ? -2.058 5.255 13.302 1.00 89.00 134 VAL A O 1
ATOM 1047 N N . ASN A 1 135 ? -3.123 5.175 15.261 1.00 90.94 135 ASN A N 1
ATOM 1048 C CA . ASN A 1 135 ? -2.189 6.094 15.901 1.00 90.94 135 ASN A CA 1
ATOM 1049 C C . ASN A 1 135 ? -0.762 5.512 15.962 1.00 90.94 135 ASN A C 1
ATOM 1051 O O . ASN A 1 135 ? 0.201 6.230 15.704 1.00 90.94 135 ASN A O 1
ATOM 1055 N N . MET A 1 136 ? -0.619 4.210 16.247 1.00 89.88 136 MET A N 1
ATOM 1056 C CA . MET A 1 136 ? 0.678 3.524 16.162 1.00 89.88 136 MET A CA 1
ATOM 1057 C C . MET A 1 136 ? 1.201 3.473 14.723 1.00 89.88 136 MET A C 1
ATOM 1059 O O . MET A 1 136 ? 2.367 3.788 14.504 1.00 89.88 136 MET A O 1
ATOM 1063 N N . ALA A 1 137 ? 0.348 3.146 13.749 1.00 89.75 137 ALA A N 1
ATOM 1064 C CA . ALA A 1 137 ? 0.716 3.111 12.334 1.00 89.75 137 ALA A CA 1
ATOM 1065 C C . ALA A 1 137 ? 1.213 4.477 11.825 1.00 89.75 137 ALA A C 1
ATOM 1067 O O . ALA A 1 137 ? 2.226 4.559 11.136 1.00 89.75 137 ALA A O 1
ATOM 1068 N N . ILE A 1 138 ? 0.556 5.575 12.216 1.00 90.25 138 ILE A N 1
ATOM 1069 C CA . ILE A 1 138 ? 1.008 6.939 11.906 1.00 90.25 138 ILE A CA 1
ATOM 1070 C C . ILE A 1 138 ? 2.399 7.190 12.499 1.00 90.25 138 ILE A C 1
ATOM 1072 O O . ILE A 1 138 ? 3.266 7.719 11.806 1.00 90.25 138 ILE A O 1
ATOM 1076 N N . GLY A 1 139 ? 2.626 6.783 13.753 1.00 90.00 139 GLY A N 1
ATOM 1077 C CA . GLY A 1 139 ? 3.944 6.858 14.389 1.00 90.00 139 GLY A CA 1
ATOM 1078 C C . GLY A 1 139 ? 5.015 6.103 13.598 1.00 90.00 139 GLY A C 1
ATOM 1079 O O . GLY A 1 139 ? 6.060 6.673 13.298 1.00 90.00 139 GLY A O 1
ATOM 1080 N N . GLN A 1 140 ? 4.721 4.873 13.169 1.00 88.56 140 GLN A N 1
ATOM 1081 C CA . GLN A 1 140 ? 5.630 4.069 12.343 1.00 88.56 140 GLN A CA 1
ATOM 1082 C C . GLN A 1 140 ? 5.946 4.743 11.003 1.00 88.56 140 GLN A C 1
ATOM 1084 O O . GLN A 1 140 ? 7.102 4.787 10.592 1.00 88.56 140 GLN A O 1
ATOM 1089 N N . VAL A 1 141 ? 4.943 5.321 10.334 1.00 90.38 141 VAL A N 1
ATOM 1090 C CA . VAL A 1 141 ? 5.155 6.061 9.080 1.00 90.38 141 VAL A CA 1
ATOM 1091 C C . VAL A 1 141 ? 6.067 7.271 9.291 1.00 90.38 141 VAL A C 1
ATOM 1093 O O . VAL A 1 141 ? 6.940 7.517 8.460 1.00 90.38 141 VAL A O 1
ATOM 1096 N N . ILE A 1 142 ? 5.904 8.008 10.394 1.00 89.25 142 ILE A N 1
ATOM 1097 C CA . ILE A 1 142 ? 6.784 9.134 10.738 1.00 89.25 142 ILE A CA 1
ATOM 1098 C C . ILE A 1 142 ? 8.215 8.641 10.973 1.00 89.25 142 ILE A C 1
ATOM 1100 O O . ILE A 1 142 ? 9.142 9.200 10.395 1.00 89.25 142 ILE A O 1
ATOM 1104 N N . GLU A 1 143 ? 8.400 7.554 11.726 1.00 86.69 143 GLU A N 1
ATOM 1105 C CA . GLU A 1 143 ? 9.721 6.952 11.952 1.00 86.69 143 GLU A CA 1
ATOM 1106 C C . GLU A 1 143 ? 10.393 6.525 10.635 1.00 86.69 143 GLU A C 1
ATOM 1108 O O . GLU A 1 143 ? 11.596 6.732 10.456 1.00 86.69 143 GLU A O 1
ATOM 1113 N N . TYR A 1 144 ? 9.629 5.988 9.675 1.00 85.12 144 TYR A N 1
ATOM 1114 C CA . TYR A 1 144 ? 10.150 5.668 8.341 1.00 85.12 144 TYR A CA 1
ATOM 1115 C C . TYR A 1 144 ? 10.620 6.912 7.591 1.00 85.12 144 TYR A C 1
ATOM 1117 O O . TYR A 1 144 ? 11.679 6.884 6.958 1.00 85.12 144 TYR A O 1
ATOM 1125 N N . ILE A 1 145 ? 9.842 7.993 7.644 1.00 84.44 145 ILE A N 1
ATOM 1126 C CA . ILE A 1 145 ? 10.184 9.261 6.996 1.00 84.44 145 ILE A CA 1
ATOM 1127 C C . ILE A 1 145 ? 11.446 9.850 7.628 1.00 84.44 145 ILE A C 1
ATOM 1129 O O . ILE A 1 145 ? 12.363 10.215 6.894 1.00 84.44 145 ILE A O 1
ATOM 1133 N N . ASP A 1 146 ? 11.526 9.883 8.958 1.00 84.38 146 ASP A N 1
ATOM 1134 C CA . ASP A 1 146 ? 12.681 10.402 9.693 1.00 84.38 146 ASP A CA 1
ATOM 1135 C C . ASP A 1 146 ? 13.951 9.609 9.368 1.00 84.38 146 ASP A C 1
ATOM 1137 O O . ASP A 1 146 ? 14.995 10.198 9.076 1.00 84.38 146 ASP A O 1
ATOM 1141 N N . TYR A 1 147 ? 13.861 8.275 9.330 1.00 81.88 147 TYR A N 1
ATOM 1142 C CA . TYR A 1 147 ? 14.974 7.417 8.923 1.00 81.88 147 TYR A CA 1
ATOM 1143 C C . TYR A 1 147 ? 15.443 7.726 7.494 1.00 81.88 147 TYR A C 1
ATOM 1145 O O . TYR A 1 147 ? 16.641 7.877 7.248 1.00 81.88 147 TYR A O 1
ATOM 1153 N N . CYS A 1 148 ? 14.507 7.859 6.549 1.00 75.38 148 CYS A N 1
ATOM 1154 C CA . CYS A 1 148 ? 14.828 8.182 5.158 1.00 75.38 148 CYS A CA 1
ATOM 1155 C C . CYS A 1 148 ? 15.424 9.590 5.008 1.00 75.38 148 CYS A C 1
ATOM 1157 O O . CYS A 1 148 ? 16.289 9.802 4.160 1.00 75.38 148 CYS A O 1
ATOM 1159 N N . ALA A 1 149 ? 14.975 10.554 5.814 1.00 78.56 149 ALA A N 1
ATOM 1160 C CA . ALA A 1 149 ? 15.474 11.922 5.791 1.00 78.56 149 ALA A CA 1
ATOM 1161 C C . ALA A 1 149 ? 16.889 12.036 6.378 1.00 78.56 149 ALA A C 1
ATOM 1163 O O . ALA A 1 149 ? 17.701 12.780 5.836 1.00 78.56 149 ALA A O 1
ATOM 1164 N N . ALA A 1 150 ? 17.195 11.283 7.439 1.00 74.50 150 ALA A N 1
ATOM 1165 C CA . ALA A 1 150 ? 18.505 11.277 8.096 1.00 74.50 150 ALA A CA 1
ATOM 1166 C C . ALA A 1 150 ? 19.623 10.609 7.272 1.00 74.50 150 ALA A C 1
ATOM 1168 O O . ALA A 1 150 ? 20.799 10.779 7.584 1.00 74.50 150 ALA A O 1
ATOM 1169 N N . ALA A 1 151 ? 19.267 9.826 6.249 1.00 59.44 151 ALA A N 1
ATOM 1170 C CA . ALA A 1 151 ? 20.217 9.183 5.342 1.00 59.44 151 ALA A CA 1
ATOM 1171 C C . ALA A 1 151 ? 20.737 10.108 4.217 1.00 59.44 151 ALA A C 1
ATOM 1173 O O . ALA A 1 151 ? 21.598 9.679 3.445 1.00 59.44 151 ALA A O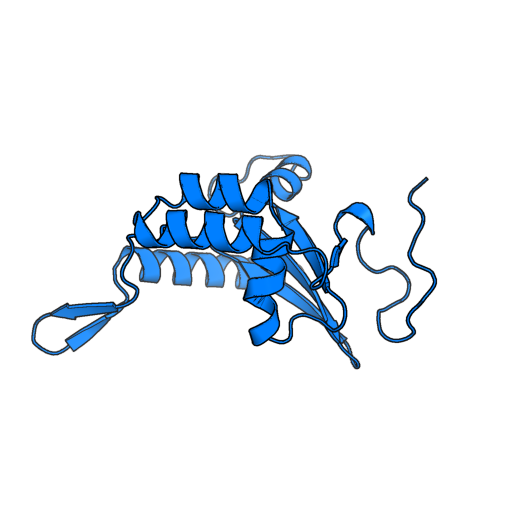 1
ATOM 1174 N N . ASN A 1 152 ? 20.219 11.341 4.118 1.00 45.28 152 ASN A N 1
ATOM 1175 C CA . ASN A 1 152 ? 20.696 12.397 3.211 1.00 45.28 152 ASN A CA 1
ATOM 1176 C C . ASN A 1 152 ? 21.687 13.337 3.905 1.00 45.28 152 ASN A C 1
ATOM 1178 O O . ASN A 1 152 ? 22.565 13.867 3.188 1.00 45.28 152 ASN A O 1
#

Secondary structure (DSSP, 8-state):
--------TTS-TTPSPGGGEEEGGG--HHHHHHHHHHHHTT--HHHHHHHHHHTHHHHHHHHGGGT--SSEEEEEEHHHHHHH-SS--TT---SEEEEEE-SS-EEEEEE----TT--SEEEETTEEEE-HHHHHHHHHHHHHHHHHHHT-

pLDDT: mean 81.79, std 15.95, range [27.33, 96.88]

Sequence (152 aa):
MVTRRTGNSQCPIGGPPDDLFVSYSSVTRTQLEQFEVLLDKNSSETGLDKFLRDNLSVLVNSLKVLKTGYDGAWIISKQHIQASMSSIQNGLIPDFIVGGCNSCCFSWFVLHLDGAHQKILTEDNNFLYFNSTVNMAIGQVIEYIDYCAAAN

Radius of gyration: 17.1 Å; chains: 1; bounding box: 40×29×49 Å

Foldseek 3Di:
DQDDDPDDPFADDPDDGPVQWAFLVPDDPVLVVVLVVQLVVQHFQVVNLVSCVVPVSVVQNVCVVVVQEDTTKGKQAQVNVVVPDPDDPPDQTAGIWIWYTDRHYIDIATDHTGTSNADQWDDDPNDIDGDPVNVVVVVSRVVNVVVVVVVD